Protein AF-A0A8D2P1D8-F1 (afdb_monomer_lite)

Organism: NCBI:txid1220523

Secondary structure (DSSP, 8-state):
------PPPP---------HHHHHHHHHHHHHTTT-TTTTHHHHHHHHHHHHHHHHHHHHHHHGGGS-SS---HHHHHHHHHHS-------

pLDDT: mean 79.44, std 17.49, range [35.16, 97.38]

Structure (mmCIF, N/CA/C/O backbone):
data_AF-A0A8D2P1D8-F1
#
_entry.id   AF-A0A8D2P1D8-F1
#
loop_
_atom_site.group_PDB
_atom_site.id
_atom_site.type_symbol
_atom_site.label_atom_id
_atom_site.label_alt_id
_atom_site.label_comp_id
_atom_site.label_asym_id
_atom_site.label_entity_id
_atom_site.label_seq_id
_atom_site.pdbx_PDB_ins_code
_atom_site.Cartn_x
_atom_site.Cartn_y
_atom_site.Cartn_z
_atom_site.occupancy
_atom_site.B_iso_or_equiv
_atom_site.auth_seq_id
_atom_site.auth_comp_id
_atom_site.auth_asym_id
_atom_site.auth_atom_id
_atom_site.pdbx_PDB_model_num
ATOM 1 N N . MET A 1 1 ? -16.267 24.765 47.613 1.00 41.16 1 MET A N 1
ATOM 2 C CA . MET A 1 1 ? -15.472 23.556 47.303 1.00 41.16 1 MET A CA 1
ATOM 3 C C . MET A 1 1 ? -15.970 22.978 45.982 1.00 41.16 1 MET A C 1
ATOM 5 O O . MET A 1 1 ? -16.978 22.289 45.985 1.00 41.16 1 MET A O 1
ATOM 9 N N . LYS A 1 2 ? -15.351 23.319 44.844 1.00 35.16 2 LYS A N 1
ATOM 10 C CA . LYS A 1 2 ? -15.634 22.642 43.569 1.00 35.16 2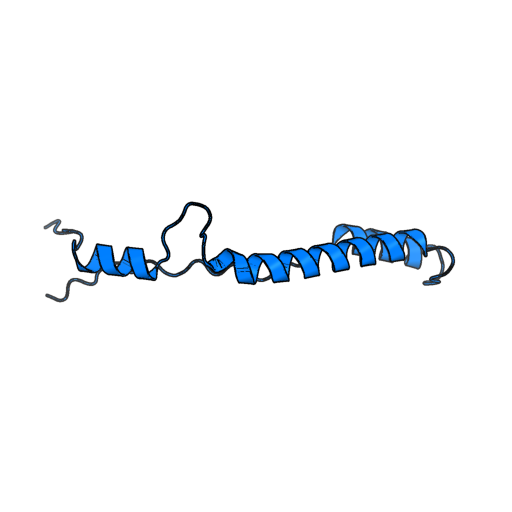 LYS A CA 1
ATOM 11 C C . LYS A 1 2 ? -14.620 21.512 43.426 1.00 35.16 2 LYS A C 1
ATOM 13 O O . LYS A 1 2 ? -13.443 21.772 43.214 1.00 35.16 2 LYS A O 1
ATOM 18 N N . SER A 1 3 ? -15.064 20.279 43.628 1.00 40.53 3 SER A N 1
ATOM 19 C CA . SER A 1 3 ? -14.301 19.080 43.296 1.00 40.53 3 SER A CA 1
ATOM 20 C C . SER A 1 3 ? -14.237 18.974 41.775 1.00 40.53 3 SER A C 1
ATOM 22 O O . SER A 1 3 ? -15.205 18.581 41.128 1.00 40.53 3 SER A O 1
ATOM 24 N N . GLN A 1 4 ? -13.113 19.386 41.195 1.00 44.78 4 GLN A N 1
ATOM 25 C CA . GLN A 1 4 ? -12.844 19.163 39.783 1.00 44.78 4 GLN A CA 1
ATOM 26 C C . GLN A 1 4 ? -12.550 17.669 39.604 1.00 44.78 4 GLN A C 1
ATOM 28 O O . GLN A 1 4 ? -11.507 17.180 40.030 1.00 44.78 4 GLN A O 1
ATOM 33 N N . THR A 1 5 ? -13.491 16.917 39.037 1.00 54.25 5 THR A N 1
ATOM 34 C CA . THR A 1 5 ? -13.249 15.523 38.647 1.00 54.25 5 THR A CA 1
ATOM 35 C C . THR A 1 5 ? -12.228 15.487 37.507 1.00 54.25 5 THR A C 1
ATOM 37 O O . THR A 1 5 ? -12.390 16.265 36.563 1.00 54.25 5 THR A O 1
ATOM 40 N N . PRO A 1 6 ? -11.222 14.595 37.531 1.00 56.94 6 PRO A N 1
ATOM 41 C CA . PRO A 1 6 ? -10.384 14.367 36.360 1.00 56.94 6 PRO A CA 1
ATOM 42 C C . PRO A 1 6 ? -11.249 13.750 35.249 1.00 56.94 6 PRO A C 1
ATOM 44 O O . PRO A 1 6 ? -11.801 12.664 35.422 1.00 56.94 6 PRO A O 1
ATOM 47 N N . GLU A 1 7 ? -11.424 14.459 34.132 1.00 65.06 7 GLU A N 1
ATOM 48 C CA . GLU A 1 7 ? -12.102 13.923 32.947 1.00 65.06 7 GLU A CA 1
ATOM 49 C C . GLU A 1 7 ? -11.078 13.224 32.046 1.00 65.06 7 GLU A C 1
ATOM 51 O O . GLU A 1 7 ? -10.019 13.774 31.743 1.00 65.06 7 GLU A O 1
ATOM 56 N N . ILE A 1 8 ? -11.390 12.001 31.611 1.00 70.38 8 ILE A N 1
ATOM 57 C CA . ILE A 1 8 ? -10.564 11.280 30.642 1.00 70.38 8 ILE A CA 1
ATOM 58 C C . ILE A 1 8 ? -10.850 11.855 29.252 1.00 70.38 8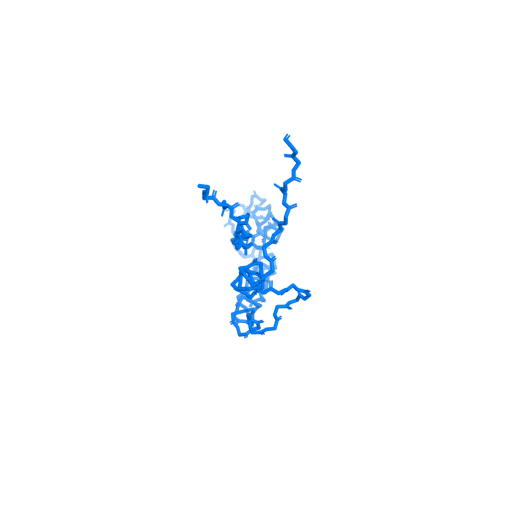 ILE A C 1
ATOM 60 O O . ILE A 1 8 ? -11.990 11.799 28.775 1.00 70.38 8 ILE A O 1
ATOM 64 N N . SER A 1 9 ? -9.815 12.411 28.615 1.00 73.94 9 SER A N 1
ATOM 65 C CA . SER A 1 9 ? -9.868 12.862 27.220 1.00 73.94 9 SER A CA 1
ATOM 66 C C . SER A 1 9 ? -9.994 11.664 26.275 1.00 73.94 9 SER A C 1
ATOM 68 O O . SER A 1 9 ? -9.446 10.592 26.536 1.00 73.94 9 SER A O 1
ATOM 70 N N . GLY A 1 10 ? -10.738 11.828 25.181 1.00 65.69 10 GLY A N 1
ATOM 71 C CA . GLY A 1 10 ? -10.843 10.794 24.152 1.00 65.69 10 GLY A CA 1
ATOM 72 C C . GLY A 1 10 ? -9.491 10.543 23.482 1.00 65.69 10 GLY A C 1
ATOM 73 O O . GLY A 1 10 ? -8.768 11.487 23.174 1.00 65.69 10 GLY A O 1
ATOM 74 N N . CYS A 1 11 ? -9.160 9.274 23.235 1.00 66.38 11 CYS A N 1
ATOM 75 C CA . CYS A 1 11 ? -8.027 8.936 22.381 1.00 66.38 11 CYS A CA 1
ATOM 76 C C . CYS A 1 11 ? -8.451 9.147 20.923 1.00 66.38 11 CYS A C 1
ATOM 78 O O . CYS A 1 11 ? -9.306 8.420 20.418 1.00 66.38 11 CYS A O 1
ATOM 80 N N . VAL A 1 12 ? -7.892 10.167 20.273 1.00 74.25 12 VAL A N 1
ATOM 81 C CA . VAL A 1 12 ? -8.062 10.394 18.836 1.00 74.25 12 VAL A CA 1
ATOM 82 C C . VAL A 1 12 ? -6.864 9.766 18.135 1.00 74.25 12 VAL A C 1
ATOM 84 O O . VAL A 1 12 ? -5.741 10.244 18.283 1.00 74.25 12 VAL A O 1
ATOM 87 N N . SER A 1 13 ? -7.090 8.694 17.377 1.00 69.31 13 SER A N 1
ATOM 88 C CA . SER A 1 13 ? -6.089 8.185 16.441 1.00 69.31 13 SER A CA 1
ATOM 89 C C . SER A 1 13 ? -5.989 9.155 15.268 1.00 69.31 13 SER A C 1
ATOM 91 O O . SER A 1 13 ? -6.935 9.294 14.490 1.00 69.31 13 SER A O 1
ATOM 93 N N . LEU A 1 14 ? -4.859 9.850 15.164 1.00 74.06 14 LEU A N 1
ATOM 94 C CA . LEU A 1 14 ? -4.551 10.661 13.991 1.00 74.06 14 LEU A CA 1
ATOM 95 C C . LEU A 1 14 ? -4.357 9.746 12.772 1.00 74.06 14 LEU A C 1
ATOM 97 O O . LEU A 1 14 ? -3.902 8.612 12.936 1.00 74.06 14 LEU A O 1
ATOM 101 N N . PRO A 1 15 ? -4.703 10.212 11.561 1.00 72.19 15 PRO A N 1
ATOM 102 C CA . PRO A 1 15 ? -4.476 9.433 10.356 1.00 72.19 15 PRO A CA 1
ATOM 103 C C . PRO A 1 15 ? -2.971 9.215 10.170 1.00 72.19 15 PRO A C 1
ATOM 105 O O . PRO A 1 15 ? -2.216 10.165 9.968 1.00 72.19 15 PRO A O 1
ATOM 108 N N . GLU A 1 16 ? -2.539 7.961 10.253 1.00 79.00 16 GLU A N 1
ATOM 109 C CA . GLU A 1 16 ? -1.182 7.564 9.894 1.00 79.00 16 GLU A CA 1
ATOM 110 C C . GLU A 1 16 ? -1.084 7.428 8.370 1.00 79.00 16 GLU A C 1
ATOM 112 O O . GLU A 1 16 ? -2.002 6.925 7.711 1.00 79.00 16 GLU A O 1
ATOM 117 N N . ALA A 1 17 ? 0.023 7.893 7.794 1.00 85.44 17 ALA A N 1
ATOM 118 C CA . ALA A 1 17 ? 0.291 7.696 6.379 1.00 85.44 17 ALA A CA 1
ATOM 119 C C . ALA A 1 17 ? 0.578 6.207 6.119 1.00 85.44 17 ALA A C 1
ATOM 121 O O . ALA A 1 17 ? 1.576 5.657 6.576 1.00 85.44 17 ALA A O 1
ATOM 122 N N . THR A 1 18 ? -0.321 5.552 5.387 1.00 89.38 18 THR A N 1
ATOM 123 C CA . THR A 1 18 ? -0.202 4.142 4.995 1.00 89.38 18 THR A CA 1
ATOM 124 C C . THR A 1 18 ? 0.533 4.010 3.655 1.00 89.38 18 THR A 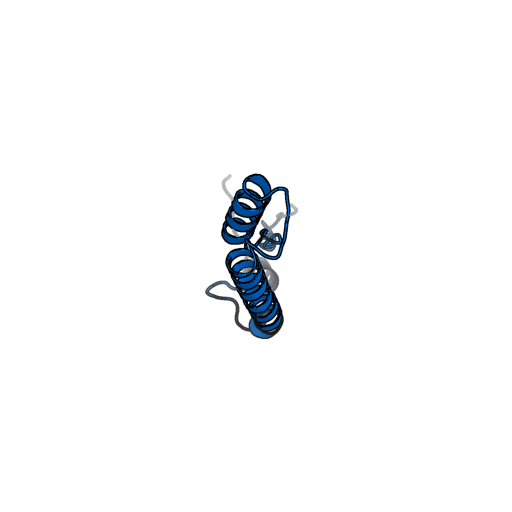C 1
ATOM 126 O O . THR A 1 18 ? 0.627 4.973 2.894 1.00 89.38 18 THR A O 1
ATOM 129 N N . CYS A 1 19 ? 1.086 2.825 3.367 1.00 95.12 19 CYS A N 1
ATOM 130 C CA . CYS A 1 19 ? 1.771 2.505 2.100 1.00 95.12 19 CYS A CA 1
ATOM 131 C C . CYS A 1 19 ? 3.064 3.298 1.807 1.00 95.12 19 CYS A C 1
ATOM 133 O O . CYS A 1 19 ? 3.475 3.439 0.652 1.00 95.12 19 CYS A O 1
ATOM 135 N N . ILE A 1 20 ? 3.734 3.819 2.845 1.00 95.75 20 ILE A N 1
ATOM 136 C CA . ILE A 1 20 ? 4.995 4.575 2.698 1.00 95.75 20 ILE A CA 1
ATOM 137 C C . ILE A 1 20 ? 6.119 3.690 2.136 1.00 95.75 20 ILE A C 1
ATOM 139 O O . ILE A 1 20 ? 6.961 4.159 1.365 1.00 95.75 20 ILE A O 1
ATOM 143 N N . THR A 1 21 ? 6.144 2.410 2.503 1.00 95.94 21 THR A N 1
ATOM 144 C CA . THR A 1 21 ? 7.157 1.448 2.056 1.00 95.94 21 THR A CA 1
ATOM 145 C C . THR A 1 21 ? 7.099 1.221 0.550 1.00 95.94 21 THR A C 1
ATOM 147 O O . THR A 1 21 ? 8.105 1.353 -0.143 1.00 95.94 21 THR A O 1
ATOM 150 N N . GLU A 1 22 ? 5.908 0.964 0.024 1.00 96.12 22 GLU A N 1
ATOM 151 C CA . GLU A 1 22 ? 5.633 0.729 -1.389 1.00 96.12 22 GLU A CA 1
ATOM 152 C C . GLU A 1 22 ? 5.863 2.006 -2.197 1.00 96.12 22 GLU A C 1
ATOM 154 O O . GLU A 1 22 ? 6.463 1.960 -3.271 1.00 96.12 22 GLU A O 1
ATOM 159 N N . MET A 1 23 ? 5.484 3.160 -1.637 1.00 95.38 23 MET A N 1
ATOM 160 C CA . MET A 1 23 ? 5.766 4.460 -2.241 1.00 95.38 23 MET A CA 1
ATOM 161 C C . MET A 1 23 ? 7.274 4.694 -2.377 1.00 95.38 23 MET A C 1
ATOM 163 O O . MET A 1 23 ? 7.740 5.108 -3.434 1.00 95.38 23 MET A O 1
ATOM 167 N N . SER A 1 24 ? 8.055 4.361 -1.347 1.00 96.44 24 SER A N 1
ATOM 168 C CA . SER A 1 24 ? 9.515 4.506 -1.374 1.00 96.44 24 SER A CA 1
ATOM 169 C C . SER A 1 24 ? 10.167 3.629 -2.451 1.00 96.44 24 SER A C 1
ATOM 171 O O . SER A 1 24 ? 11.077 4.082 -3.145 1.00 96.44 24 SER A O 1
ATOM 173 N N . VAL A 1 25 ? 9.680 2.398 -2.639 1.00 96.38 25 VAL A N 1
ATOM 174 C CA . VAL A 1 25 ? 10.174 1.479 -3.679 1.00 96.38 25 VAL A CA 1
ATOM 175 C C . VAL A 1 25 ? 9.814 1.977 -5.084 1.00 96.38 25 VAL A C 1
ATOM 177 O O . VAL A 1 25 ? 10.671 1.976 -5.968 1.00 96.38 25 VAL A O 1
ATOM 180 N N . MET A 1 26 ? 8.590 2.470 -5.288 1.00 95.88 26 MET A N 1
ATOM 181 C CA . MET A 1 26 ? 8.161 3.068 -6.558 1.00 95.88 26 MET A CA 1
ATOM 182 C C . MET A 1 26 ? 9.027 4.276 -6.935 1.00 95.88 26 MET A C 1
ATOM 184 O O . MET A 1 26 ? 9.533 4.343 -8.055 1.00 95.88 26 MET A O 1
ATOM 188 N N . MET A 1 27 ? 9.292 5.180 -5.982 1.00 95.75 27 MET A N 1
ATOM 189 C CA . MET A 1 27 ? 10.174 6.334 -6.207 1.00 95.75 27 MET A CA 1
ATOM 190 C C . MET A 1 27 ? 11.613 5.915 -6.528 1.00 95.75 27 MET A C 1
ATOM 192 O O . MET A 1 27 ? 12.277 6.550 -7.348 1.00 95.75 27 MET A O 1
ATOM 196 N N . ALA A 1 28 ? 12.108 4.845 -5.899 1.00 97.19 28 ALA A N 1
ATOM 197 C CA . ALA A 1 28 ? 13.436 4.315 -6.186 1.00 97.19 28 ALA A CA 1
ATOM 198 C C . ALA A 1 28 ? 13.530 3.751 -7.612 1.00 97.19 28 ALA A C 1
ATOM 200 O O . ALA A 1 28 ? 14.530 3.998 -8.288 1.00 97.19 28 ALA A O 1
ATOM 201 N N . CYS A 1 29 ? 12.493 3.051 -8.084 1.00 97.31 29 CYS A N 1
ATOM 202 C CA . CYS A 1 29 ? 12.434 2.563 -9.459 1.00 97.31 29 CYS A CA 1
ATOM 203 C C . CYS A 1 29 ? 12.375 3.716 -10.463 1.00 97.31 29 CYS A C 1
ATOM 205 O O . CYS A 1 29 ? 13.160 3.744 -11.412 1.00 97.31 29 CYS A O 1
ATOM 207 N N . TRP A 1 30 ? 11.506 4.702 -10.226 1.00 97.12 30 TRP A N 1
ATOM 208 C CA . TRP A 1 30 ? 11.405 5.882 -11.080 1.00 97.12 30 TRP A CA 1
ATOM 209 C C . TRP A 1 30 ? 12.736 6.614 -11.199 1.00 97.12 30 TRP A C 1
ATOM 211 O O . TRP A 1 30 ? 13.168 6.910 -12.307 1.00 97.12 30 TRP A O 1
ATOM 221 N N . LYS A 1 31 ? 13.448 6.823 -10.089 1.00 97.00 31 LYS A N 1
ATOM 222 C CA . LYS A 1 31 ? 14.762 7.476 -10.110 1.00 97.00 31 LYS A CA 1
ATOM 223 C C . LYS A 1 31 ? 15.784 6.750 -10.998 1.00 97.00 31 LYS A C 1
ATOM 225 O O . LYS A 1 31 ? 16.653 7.404 -11.561 1.00 97.00 31 LYS A O 1
ATOM 230 N N . GLN A 1 32 ? 15.712 5.423 -11.101 1.00 96.25 32 GLN A N 1
ATOM 231 C CA . GLN A 1 32 ? 16.635 4.626 -11.922 1.00 96.25 32 GLN A CA 1
ATOM 232 C C . GLN A 1 32 ? 16.246 4.581 -13.404 1.00 96.25 32 GLN A C 1
ATOM 234 O O . GLN A 1 32 ? 17.088 4.256 -14.233 1.00 96.25 32 GLN A O 1
ATOM 239 N N . ASN A 1 33 ? 14.989 4.887 -13.727 1.00 95.19 33 ASN A N 1
ATOM 240 C CA . ASN A 1 33 ? 14.411 4.718 -15.058 1.00 95.19 33 ASN A CA 1
ATOM 241 C C . ASN A 1 33 ? 13.842 6.031 -15.620 1.00 95.19 33 ASN A C 1
ATOM 243 O O . ASN A 1 33 ? 12.833 6.012 -16.324 1.00 95.19 33 ASN A O 1
ATOM 247 N N . ASP A 1 34 ? 14.438 7.169 -15.252 1.00 94.88 34 ASP A N 1
ATOM 248 C CA . ASP A 1 34 ? 14.033 8.504 -15.716 1.00 94.88 34 ASP A CA 1
ATOM 249 C C . ASP A 1 34 ? 12.537 8.805 -15.513 1.00 94.88 34 ASP A C 1
ATOM 251 O O . ASP A 1 34 ? 11.890 9.451 -16.333 1.00 94.88 34 ASP A O 1
ATOM 255 N N . PHE A 1 35 ? 11.983 8.326 -14.397 1.00 92.94 35 PHE A N 1
ATOM 256 C CA . PHE A 1 35 ? 10.575 8.472 -14.020 1.00 92.94 35 PHE A CA 1
ATOM 257 C C . PHE A 1 35 ? 9.595 7.875 -15.044 1.00 92.94 35 PHE A C 1
ATOM 259 O O . PHE A 1 35 ? 8.459 8.324 -15.162 1.00 92.94 35 PHE A O 1
ATOM 266 N N . ASN A 1 36 ? 10.022 6.847 -15.782 1.00 93.81 36 ASN A N 1
ATOM 267 C CA . ASN A 1 36 ? 9.162 6.108 -16.698 1.00 93.81 36 ASN A CA 1
ATOM 268 C C . ASN A 1 36 ? 8.359 5.021 -15.962 1.00 93.81 36 ASN A C 1
ATOM 270 O O . ASN A 1 36 ? 8.911 4.214 -15.210 1.00 93.81 36 ASN A O 1
ATOM 274 N N . ASP A 1 37 ? 7.060 4.952 -16.243 1.00 92.50 37 ASP A N 1
ATOM 275 C CA . ASP A 1 37 ? 6.142 3.982 -15.644 1.00 92.50 37 ASP A CA 1
ATOM 276 C C . ASP A 1 37 ? 6.264 2.576 -16.234 1.00 92.50 37 ASP A C 1
ATOM 278 O O . ASP A 1 37 ? 6.041 1.589 -15.532 1.00 92.50 37 ASP A O 1
ATOM 282 N N . ALA A 1 38 ? 6.633 2.453 -17.512 1.00 95.44 38 ALA A N 1
ATOM 283 C CA . ALA A 1 38 ? 6.740 1.159 -18.185 1.00 95.44 38 ALA A CA 1
ATOM 284 C C . ALA A 1 38 ? 7.706 0.174 -17.483 1.00 95.44 38 ALA A C 1
ATOM 286 O O . ALA A 1 38 ? 7.296 -0.963 -17.231 1.00 95.44 38 ALA A O 1
ATOM 287 N N . PRO A 1 39 ? 8.945 0.566 -17.114 1.00 95.31 39 PRO A N 1
ATOM 288 C CA . PRO A 1 39 ? 9.854 -0.312 -16.374 1.00 95.31 39 PRO A CA 1
ATOM 289 C C . PRO A 1 39 ? 9.450 -0.513 -14.906 1.00 95.31 39 PRO A C 1
ATOM 291 O O . PRO A 1 39 ? 9.786 -1.543 -14.332 1.00 95.31 39 PRO A O 1
ATOM 294 N N . CYS A 1 40 ? 8.694 0.422 -14.321 1.00 96.94 40 CYS A N 1
ATOM 295 C CA . CYS A 1 40 ? 8.280 0.403 -12.912 1.00 96.94 40 CYS A CA 1
ATOM 296 C C . CYS A 1 40 ? 6.857 -0.127 -12.687 1.00 96.94 40 CYS A C 1
ATOM 298 O O . CYS A 1 40 ? 6.280 0.026 -11.608 1.00 96.94 40 CYS A O 1
ATOM 300 N N . ALA A 1 41 ? 6.259 -0.765 -13.699 1.00 96.81 41 ALA A N 1
ATOM 301 C CA . ALA A 1 41 ? 4.867 -1.206 -13.661 1.00 96.81 41 ALA A CA 1
ATOM 302 C C . ALA A 1 41 ? 4.570 -2.169 -12.499 1.00 96.81 41 ALA A C 1
ATOM 304 O O . ALA A 1 41 ? 3.440 -2.233 -12.013 1.00 96.81 41 ALA A O 1
ATOM 305 N N . LYS A 1 42 ? 5.570 -2.929 -12.042 1.00 96.69 42 LYS A N 1
ATOM 306 C CA . LYS A 1 42 ? 5.430 -3.846 -10.908 1.00 96.69 42 LYS A CA 1
ATOM 307 C C . LYS A 1 42 ? 5.343 -3.084 -9.585 1.00 96.69 42 LYS A C 1
ATOM 309 O O . LYS A 1 42 ? 4.464 -3.366 -8.771 1.00 96.69 42 LYS A O 1
ATOM 314 N N . GLU A 1 43 ? 6.227 -2.119 -9.382 1.00 96.12 43 GLU A N 1
ATOM 315 C CA . GLU A 1 43 ? 6.306 -1.288 -8.183 1.00 96.12 43 GLU A CA 1
ATOM 316 C C . GLU A 1 43 ? 5.054 -0.413 -8.063 1.00 96.12 43 GLU A C 1
ATOM 318 O O . GLU A 1 43 ? 4.453 -0.339 -6.993 1.00 96.12 43 GLU A O 1
ATOM 323 N N . ILE A 1 44 ? 4.588 0.137 -9.189 1.00 96.50 44 ILE A N 1
ATOM 324 C CA . ILE A 1 44 ? 3.345 0.911 -9.283 1.00 96.50 44 ILE A CA 1
ATOM 325 C C . ILE A 1 44 ? 2.126 0.056 -8.906 1.00 96.50 44 ILE A C 1
ATOM 327 O O . ILE A 1 44 ? 1.308 0.476 -8.088 1.00 96.50 44 ILE A O 1
ATOM 331 N N . ARG A 1 45 ? 1.999 -1.165 -9.450 1.00 97.19 45 ARG A N 1
ATOM 332 C CA . ARG A 1 45 ? 0.903 -2.085 -9.079 1.00 97.19 45 ARG A CA 1
ATOM 333 C C . ARG A 1 45 ? 0.922 -2.414 -7.591 1.00 97.19 45 ARG A C 1
ATOM 335 O O . ARG A 1 45 ? -0.109 -2.323 -6.940 1.00 97.19 45 ARG A O 1
ATOM 342 N N . THR A 1 46 ? 2.102 -2.709 -7.051 1.00 96.44 46 THR A N 1
ATOM 343 C CA . THR A 1 46 ? 2.270 -3.042 -5.629 1.00 96.44 46 THR A CA 1
ATOM 344 C C . THR A 1 46 ? 1.835 -1.881 -4.727 1.00 96.44 46 THR A C 1
ATOM 346 O O . THR A 1 46 ? 1.152 -2.092 -3.725 1.00 96.44 46 THR A O 1
ATOM 349 N N . PHE A 1 47 ? 2.171 -0.643 -5.103 1.00 97.38 47 PHE A N 1
ATOM 350 C CA . PHE A 1 47 ? 1.705 0.554 -4.406 1.00 97.38 47 PHE A CA 1
ATOM 351 C C . PHE A 1 47 ? 0.177 0.684 -4.439 1.00 97.38 47 PHE A C 1
ATOM 353 O O . PHE A 1 47 ? -0.445 0.851 -3.388 1.00 97.38 47 PHE A O 1
ATOM 360 N N . TYR A 1 48 ? -0.448 0.548 -5.611 1.00 96.44 48 TYR A N 1
ATOM 361 C CA . TYR A 1 48 ? -1.906 0.640 -5.725 1.00 96.44 48 TYR A CA 1
ATOM 362 C C . TYR A 1 48 ? -2.645 -0.492 -5.006 1.00 96.44 48 TYR A C 1
ATOM 364 O O . TYR A 1 48 ? -3.701 -0.240 -4.424 1.00 96.44 48 TYR A O 1
ATOM 372 N N . ASP A 1 49 ? -2.087 -1.701 -4.973 1.00 96.94 49 ASP A N 1
ATOM 373 C CA . ASP A 1 49 ? -2.640 -2.819 -4.206 1.00 96.94 49 ASP A CA 1
ATOM 374 C C . ASP A 1 49 ? -2.654 -2.505 -2.702 1.00 96.94 49 ASP A C 1
ATOM 376 O O . ASP A 1 49 ? -3.654 -2.753 -2.018 1.00 96.94 49 ASP A O 1
ATOM 380 N N . CYS A 1 50 ? -1.582 -1.889 -2.186 1.00 96.69 50 CYS A N 1
ATOM 381 C CA . CYS A 1 50 ? -1.547 -1.407 -0.806 1.00 96.69 50 CYS A CA 1
ATOM 382 C C . CYS A 1 50 ? -2.619 -0.337 -0.556 1.00 96.69 50 CYS A C 1
ATOM 384 O O . CYS A 1 50 ? -3.379 -0.447 0.408 1.00 96.69 50 CYS A O 1
ATOM 386 N N . VAL A 1 51 ? -2.740 0.659 -1.441 1.00 95.38 51 VAL A N 1
ATOM 387 C CA . VAL A 1 51 ? -3.741 1.733 -1.309 1.00 95.38 51 VAL A CA 1
ATOM 388 C C . VAL A 1 51 ? -5.161 1.164 -1.317 1.00 95.38 51 VAL A C 1
ATOM 390 O O . VAL A 1 51 ? -5.976 1.526 -0.469 1.00 95.38 51 VAL A O 1
ATOM 393 N N . ALA A 1 52 ? -5.462 0.229 -2.221 1.00 95.19 52 ALA A N 1
ATOM 394 C CA . ALA A 1 52 ? -6.771 -0.413 -2.302 1.00 95.19 52 ALA A CA 1
ATOM 395 C C . ALA A 1 52 ? -7.118 -1.177 -1.014 1.00 95.19 52 ALA A C 1
ATOM 397 O O . ALA A 1 52 ? -8.257 -1.122 -0.537 1.00 95.19 52 ALA A O 1
ATOM 398 N N . LYS A 1 53 ? -6.132 -1.857 -0.419 1.00 92.69 53 LYS A N 1
ATOM 399 C CA . LYS A 1 53 ? -6.287 -2.540 0.868 1.00 92.69 53 LYS A CA 1
ATOM 400 C C . LYS A 1 53 ? -6.497 -1.547 2.016 1.00 92.69 53 LYS A C 1
ATOM 402 O O . LYS A 1 53 ? -7.440 -1.724 2.784 1.00 92.69 53 LYS A O 1
ATOM 407 N N . ALA A 1 54 ? -5.688 -0.492 2.098 1.00 91.06 54 ALA A N 1
ATOM 408 C CA . ALA A 1 54 ? -5.790 0.533 3.137 1.00 91.06 54 ALA A CA 1
ATOM 409 C C . ALA A 1 54 ? -7.140 1.273 3.091 1.00 91.06 54 ALA A C 1
ATOM 411 O O . ALA A 1 54 ? -7.781 1.482 4.120 1.00 91.06 54 ALA A O 1
ATOM 412 N N . GLU A 1 55 ? -7.633 1.603 1.895 1.00 89.56 55 GLU A N 1
ATOM 413 C CA . GLU A 1 55 ? -8.957 2.204 1.700 1.00 89.56 55 GLU A CA 1
ATOM 414 C C . GLU A 1 55 ? -10.090 1.271 2.150 1.00 89.56 55 GLU A C 1
ATOM 416 O O . GLU A 1 55 ? -11.068 1.721 2.753 1.00 89.56 55 GLU A O 1
ATOM 421 N N . LYS A 1 56 ? -9.962 -0.038 1.900 1.00 89.06 56 LYS A N 1
ATOM 422 C CA . LYS A 1 56 ? -10.924 -1.042 2.373 1.00 89.06 56 LYS A CA 1
ATOM 423 C C . LYS A 1 56 ? -10.908 -1.164 3.898 1.00 89.06 56 LYS A C 1
ATOM 425 O O . LYS A 1 56 ? -11.968 -1.179 4.516 1.00 89.06 56 LYS A O 1
ATOM 430 N N . GLU A 1 57 ? -9.730 -1.201 4.513 1.00 85.00 57 GLU A N 1
ATOM 431 C CA . GLU A 1 57 ? -9.585 -1.269 5.972 1.00 85.00 57 GLU A CA 1
ATOM 432 C C . GLU A 1 57 ? -10.135 -0.017 6.663 1.00 85.00 57 GLU A C 1
ATOM 434 O O . GLU A 1 57 ? -10.845 -0.135 7.660 1.00 85.00 57 GLU A O 1
ATOM 439 N N . ARG A 1 58 ? -9.899 1.177 6.105 1.00 80.88 58 ARG A N 1
ATOM 440 C CA . ARG A 1 58 ? -10.435 2.435 6.648 1.00 80.88 58 ARG A CA 1
ATOM 441 C C . ARG A 1 58 ? -11.964 2.483 6.604 1.00 80.88 58 ARG A C 1
ATOM 443 O O . ARG A 1 58 ? -12.586 2.992 7.534 1.00 80.88 58 ARG A O 1
ATOM 450 N N . LYS A 1 59 ? -12.581 1.939 5.548 1.00 78.25 59 LYS A N 1
ATOM 451 C CA . LYS A 1 59 ? -14.046 1.806 5.456 1.00 78.25 59 LYS A CA 1
ATOM 452 C C . LYS A 1 59 ? -14.589 0.851 6.521 1.00 78.25 59 LYS A C 1
ATOM 454 O O . LYS A 1 59 ? -15.540 1.207 7.207 1.00 78.25 59 LYS A O 1
ATOM 459 N N . ASN A 1 60 ? -13.934 -0.292 6.717 1.00 71.88 60 ASN A N 1
ATOM 460 C CA . ASN A 1 60 ? -14.341 -1.282 7.716 1.00 71.88 60 ASN A CA 1
ATOM 461 C C . ASN A 1 60 ? -14.164 -0.774 9.162 1.00 71.88 60 ASN A C 1
ATOM 463 O O . ASN A 1 60 ? -15.017 -1.019 10.007 1.00 71.88 60 ASN A O 1
ATOM 467 N N . GLN A 1 61 ? -13.105 -0.009 9.459 1.00 63.84 61 GLN A N 1
ATOM 468 C CA . GLN A 1 61 ? -12.900 0.589 10.790 1.00 63.84 61 GLN A CA 1
ATOM 469 C C . GLN A 1 61 ? -13.988 1.603 11.171 1.00 63.84 61 GLN A C 1
ATOM 471 O O . GLN A 1 61 ? -14.318 1.746 12.350 1.00 63.84 61 GLN A O 1
ATOM 476 N N . ASN A 1 62 ? -14.563 2.299 10.188 1.00 58.59 62 ASN A N 1
ATOM 477 C CA . ASN A 1 62 ? -15.667 3.224 10.435 1.00 58.59 62 ASN A CA 1
ATOM 478 C C . ASN A 1 62 ? -16.952 2.475 10.848 1.00 58.59 62 ASN A C 1
ATOM 480 O O . ASN A 1 62 ? -17.713 2.973 11.672 1.00 58.59 62 ASN A O 1
ATOM 484 N N . GLU A 1 63 ? -17.161 1.250 10.351 1.00 55.34 63 GLU A N 1
ATOM 485 C CA . GLU A 1 63 ? -18.258 0.373 10.796 1.00 55.34 63 GLU A CA 1
ATOM 486 C C . GLU A 1 63 ? -17.967 -0.281 12.162 1.00 55.34 63 GLU A C 1
ATOM 488 O O . GLU A 1 63 ? -18.839 -0.315 13.033 1.00 55.34 63 GLU A O 1
ATOM 493 N N . ASP A 1 64 ? -16.723 -0.703 12.413 1.00 48.06 64 ASP A N 1
ATOM 494 C CA . ASP A 1 64 ? -16.286 -1.346 13.667 1.00 48.06 64 ASP A CA 1
ATOM 495 C C . ASP A 1 64 ? -16.085 -0.379 14.852 1.00 48.06 64 ASP A C 1
ATOM 497 O O . ASP A 1 64 ? -15.759 -0.804 15.967 1.00 48.06 64 ASP A O 1
ATOM 501 N N . THR A 1 65 ? -16.341 0.923 14.678 1.00 52.25 65 THR A N 1
ATOM 502 C CA . THR A 1 65 ? -16.309 1.914 15.777 1.00 52.25 65 THR A CA 1
ATOM 503 C C . THR A 1 65 ? -17.325 1.580 16.893 1.00 52.25 65 THR A C 1
ATOM 505 O O . THR A 1 65 ? -17.227 2.086 18.014 1.00 52.25 65 THR A O 1
ATOM 508 N N . LEU A 1 66 ? -18.267 0.663 16.639 1.00 50.25 66 LEU A N 1
ATOM 509 C CA . LEU A 1 66 ? -19.211 0.132 17.629 1.00 50.25 66 LEU A CA 1
ATOM 510 C C . LEU A 1 66 ? -18.618 -0.933 18.566 1.00 50.25 66 LEU A C 1
ATOM 512 O O . LEU A 1 66 ? -19.141 -1.139 19.663 1.00 50.25 66 LEU A O 1
ATOM 516 N N . THR A 1 67 ? -17.506 -1.566 18.202 1.00 47.41 67 THR A N 1
ATOM 517 C CA . THR A 1 67 ? -16.825 -2.578 19.018 1.00 47.41 67 THR A CA 1
ATOM 518 C C . THR A 1 67 ? -15.414 -2.111 19.321 1.00 47.41 67 THR A C 1
ATOM 520 O O . THR A 1 67 ? -14.433 -2.615 18.782 1.00 47.41 67 THR A O 1
ATOM 523 N N . SER A 1 68 ? -15.306 -1.112 20.204 1.00 54.03 68 SER A N 1
ATOM 524 C CA . SER A 1 68 ? -14.020 -0.677 20.750 1.00 54.03 68 SER A CA 1
ATOM 525 C C . SER A 1 68 ? -13.217 -1.889 21.227 1.00 54.03 68 SER A C 1
ATOM 527 O O . SER A 1 68 ? -13.566 -2.539 22.213 1.00 54.03 68 SER A O 1
ATOM 529 N N . ARG A 1 69 ? -12.127 -2.177 20.510 1.00 58.62 69 ARG A N 1
ATOM 530 C CA . ARG A 1 69 ? -11.030 -3.056 20.925 1.00 58.62 69 ARG A CA 1
ATOM 531 C C . ARG A 1 69 ? -10.638 -2.709 22.370 1.00 58.62 69 ARG A C 1
ATOM 533 O O . ARG A 1 69 ? -9.968 -1.711 22.618 1.00 58.62 69 ARG A O 1
ATOM 540 N N . GLY A 1 70 ? -11.097 -3.516 23.324 1.00 63.00 70 GLY A N 1
ATOM 541 C CA . GLY A 1 70 ? -10.639 -3.570 24.719 1.00 63.00 70 GLY A CA 1
ATOM 542 C C . GLY A 1 70 ? -10.970 -2.395 25.654 1.00 63.00 70 GLY A C 1
ATOM 543 O O . GLY A 1 70 ? -10.992 -2.611 26.862 1.00 63.00 70 GLY A O 1
ATOM 544 N N . ASN A 1 71 ? -11.249 -1.184 25.160 1.00 69.00 71 ASN A N 1
ATOM 545 C CA . ASN A 1 71 ? -11.420 0.008 26.005 1.00 69.00 71 ASN A CA 1
ATOM 546 C C . ASN A 1 71 ? -12.854 0.555 25.997 1.00 69.00 71 ASN A C 1
ATOM 548 O O . ASN A 1 71 ? -13.503 0.631 24.957 1.00 69.00 71 ASN A O 1
ATOM 552 N N . LEU A 1 72 ? -13.348 0.988 27.165 1.00 75.06 72 LEU A N 1
ATOM 553 C CA . LEU A 1 72 ? -14.615 1.719 27.253 1.00 75.06 72 LEU A CA 1
ATOM 554 C C . LEU A 1 72 ? -14.455 3.116 26.626 1.00 75.06 72 LEU A C 1
ATOM 556 O O . LEU A 1 72 ? -13.443 3.774 26.872 1.00 75.06 72 LEU A O 1
ATOM 560 N N . PRO A 1 73 ? -15.467 3.627 25.900 1.00 79.25 73 PRO A N 1
ATOM 561 C CA . PRO A 1 73 ? -15.417 4.986 25.379 1.00 79.25 73 PRO A CA 1
ATOM 562 C C . PRO A 1 73 ? -15.340 5.997 26.530 1.00 79.25 73 PRO A C 1
ATOM 564 O O . PRO A 1 73 ? -15.990 5.820 27.568 1.00 79.25 73 PRO A O 1
ATOM 567 N N . SER A 1 74 ? -14.588 7.085 26.330 1.00 79.75 74 SER A N 1
ATOM 568 C CA . SER A 1 74 ? -14.369 8.136 27.340 1.00 79.75 74 SER A CA 1
ATOM 569 C C . SER A 1 74 ? -15.682 8.696 27.891 1.00 79.75 74 SER A C 1
ATOM 571 O O . SER A 1 74 ? -15.792 8.967 29.081 1.00 79.75 74 SER A O 1
ATOM 573 N N . SER A 1 75 ? -16.733 8.762 27.071 1.00 79.50 75 SE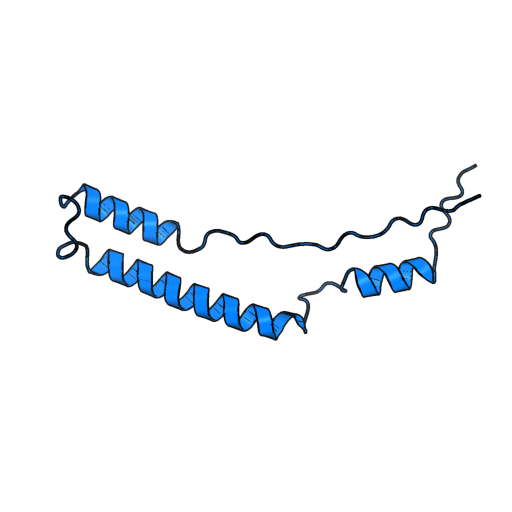R A N 1
ATOM 574 C CA . SER A 1 75 ? -18.081 9.157 27.494 1.00 79.50 75 SER A CA 1
ATOM 575 C C . SER A 1 75 ? -18.691 8.223 28.550 1.00 79.50 75 SER A C 1
ATOM 577 O O . SER A 1 75 ? -19.362 8.688 29.472 1.00 79.50 75 SER A O 1
ATOM 579 N 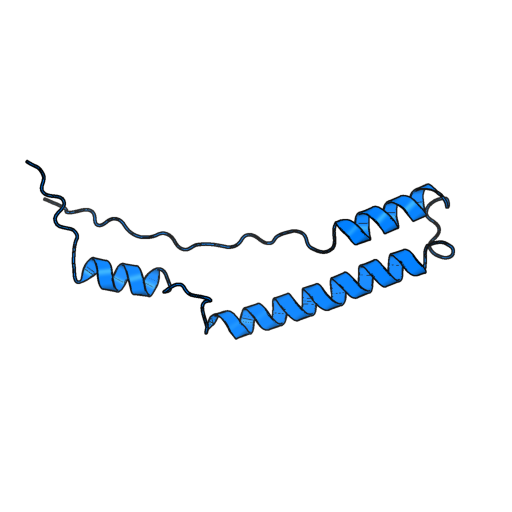N . LYS A 1 76 ? -18.450 6.909 28.457 1.00 83.56 76 LYS A N 1
ATOM 580 C CA . LYS A 1 76 ? -18.933 5.903 29.416 1.00 83.56 76 LYS A CA 1
ATOM 581 C C . LYS A 1 76 ? -18.083 5.902 30.685 1.00 83.56 76 LYS A C 1
ATOM 583 O O . LYS A 1 76 ? -18.644 5.825 31.776 1.00 83.56 76 LYS A O 1
ATOM 588 N N . VAL A 1 77 ? -16.767 6.078 30.551 1.00 85.75 77 VAL A N 1
ATOM 589 C CA . VAL A 1 77 ? -15.848 6.235 31.691 1.00 85.75 77 VAL A CA 1
ATOM 590 C C . VAL A 1 77 ? -16.172 7.511 32.472 1.00 85.75 77 VAL A C 1
ATOM 592 O O . VAL A 1 77 ? -16.381 7.449 33.678 1.00 85.75 77 VAL A O 1
ATOM 595 N 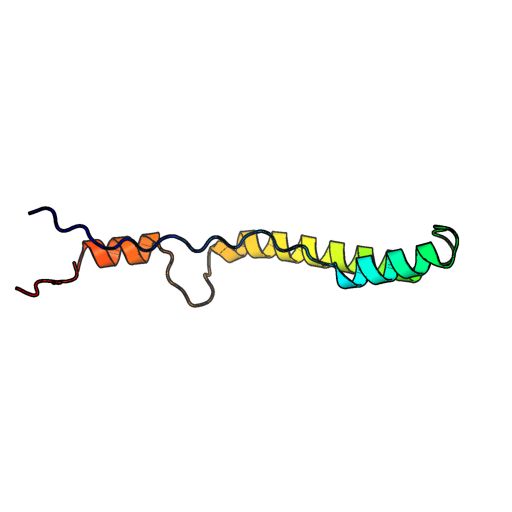N . ASN A 1 78 ? -16.348 8.649 31.798 1.00 84.19 78 ASN A N 1
ATOM 596 C CA . ASN A 1 78 ? -16.668 9.928 32.439 1.00 84.19 78 ASN A CA 1
ATOM 597 C C . ASN A 1 78 ? -18.047 9.907 33.123 1.00 84.19 78 ASN A C 1
ATOM 599 O O . ASN A 1 78 ? -18.205 10.491 34.194 1.00 84.19 78 ASN A O 1
ATOM 603 N N . LYS A 1 79 ? -19.042 9.191 32.572 1.00 87.25 79 LYS A N 1
ATOM 604 C CA . LYS A 1 79 ? -20.323 8.943 33.265 1.00 87.25 79 LYS A CA 1
ATOM 605 C C . LYS A 1 79 ? -20.132 8.141 34.557 1.00 87.25 79 LYS A C 1
ATOM 607 O O . LYS A 1 79 ? -20.770 8.456 35.559 1.00 87.25 79 LYS A O 1
ATOM 612 N N . LEU A 1 80 ? -19.261 7.130 34.547 1.00 86.00 80 LEU A N 1
ATOM 613 C CA . LEU A 1 80 ? -18.966 6.318 35.729 1.00 86.00 80 LEU A CA 1
ATOM 614 C C . LEU A 1 80 ? -18.203 7.121 36.795 1.00 86.00 80 LEU A C 1
ATOM 616 O O . LEU A 1 80 ? -18.590 7.096 37.960 1.00 86.00 80 LEU A O 1
ATOM 620 N N . LEU A 1 81 ? -17.196 7.899 36.387 1.00 84.75 81 LEU A N 1
ATOM 621 C CA . LEU A 1 81 ? -16.413 8.775 37.270 1.00 84.75 81 LEU A CA 1
ATOM 622 C C . LEU A 1 81 ? -17.267 9.877 37.917 1.00 84.75 81 LEU A C 1
ATOM 624 O O . LEU A 1 81 ? -17.036 10.238 39.066 1.00 84.75 81 LEU A O 1
ATOM 628 N N . LYS A 1 82 ? -18.295 10.381 37.218 1.00 82.81 82 LYS A N 1
ATOM 629 C CA . LYS A 1 82 ? -19.272 11.330 37.787 1.00 82.81 82 LYS A CA 1
ATOM 630 C C . LYS A 1 82 ? -20.181 10.686 38.837 1.00 82.81 82 LYS A C 1
ATOM 632 O O . LYS A 1 82 ? -20.641 11.376 39.741 1.00 82.81 82 LYS A O 1
ATOM 637 N N . ARG A 1 83 ? -20.439 9.377 38.730 1.00 86.62 83 ARG A N 1
ATOM 638 C CA . ARG A 1 83 ? -21.255 8.618 39.693 1.00 86.62 83 ARG A CA 1
ATOM 639 C C . ARG A 1 83 ? -20.466 8.226 40.943 1.00 86.62 83 ARG A C 1
ATOM 641 O O . ARG A 1 83 ? -21.040 8.197 42.026 1.00 86.62 83 ARG A O 1
ATOM 648 N N . PHE A 1 84 ? -19.171 7.955 40.785 1.00 85.44 84 PHE A N 1
ATOM 649 C CA . PHE A 1 84 ? -18.251 7.582 41.860 1.00 85.44 84 PHE A CA 1
ATOM 650 C C . PHE A 1 84 ? -17.033 8.518 41.855 1.00 85.44 84 PHE A C 1
ATOM 652 O O . PHE A 1 84 ? -15.972 8.148 41.348 1.00 85.44 84 PHE A O 1
ATOM 659 N N . PRO A 1 85 ? -17.183 9.756 42.362 1.00 77.69 85 PRO A N 1
ATOM 660 C CA . PRO A 1 85 ? -16.094 10.722 42.380 1.00 77.69 85 PRO A CA 1
ATOM 661 C C . PRO A 1 85 ? -14.941 10.229 43.262 1.00 77.69 85 PRO A C 1
ATOM 663 O O . PRO A 1 85 ? -15.152 9.750 44.376 1.00 77.69 85 PRO A O 1
ATOM 666 N N . GLN A 1 86 ? -13.713 10.384 42.767 1.00 65.88 86 GLN A N 1
ATOM 667 C CA . GLN A 1 86 ? -12.500 10.041 43.507 1.00 65.88 86 GLN A CA 1
ATOM 668 C C . GLN A 1 86 ? -12.387 10.944 44.742 1.00 65.88 86 GLN A C 1
ATOM 670 O O . GLN A 1 86 ? -12.297 12.168 44.619 1.00 65.88 86 GLN A O 1
ATOM 675 N N . MET A 1 87 ? -12.373 10.357 45.940 1.00 69.75 87 MET A N 1
ATOM 676 C CA . MET A 1 87 ? -12.084 11.085 47.175 1.00 69.75 87 MET A CA 1
ATOM 677 C C . MET A 1 87 ? -10.580 11.364 47.274 1.00 69.75 87 MET A C 1
ATOM 679 O O . MET A 1 87 ? -9.891 10.807 48.119 1.00 69.75 87 MET A O 1
ATOM 683 N N . THR A 1 88 ? -10.036 12.254 46.447 1.00 60.56 88 THR A N 1
ATOM 684 C CA . THR A 1 88 ? -8.732 12.862 46.748 1.00 60.56 88 THR A CA 1
ATOM 685 C C . THR A 1 88 ? -8.942 13.968 47.778 1.00 60.56 88 THR A C 1
ATOM 687 O O . THR A 1 88 ? -8.845 15.155 47.479 1.00 60.56 88 THR A O 1
ATOM 690 N N . ARG A 1 89 ? -9.303 13.569 49.001 1.00 59.66 89 ARG A N 1
ATOM 691 C CA . ARG A 1 89 ? -9.038 14.355 50.204 1.00 59.66 89 ARG A CA 1
ATOM 692 C C . ARG A 1 89 ? -7.790 13.761 50.844 1.00 59.66 89 ARG A C 1
ATOM 694 O O . ARG A 1 89 ? -7.893 12.824 51.625 1.00 59.66 89 ARG A O 1
ATOM 701 N N . TYR A 1 90 ? -6.631 14.306 50.501 1.00 50.59 90 TYR A N 1
ATOM 702 C CA . TYR A 1 90 ? -5.542 14.383 51.468 1.00 50.59 90 TYR A CA 1
ATOM 703 C C . TYR A 1 90 ? -5.535 15.817 52.005 1.00 50.59 90 TYR A C 1
ATOM 705 O O . TYR A 1 90 ? -5.804 16.744 51.242 1.00 50.59 90 TYR A O 1
ATOM 713 N N . VAL A 1 91 ? -5.387 15.907 53.331 1.00 46.19 91 VAL A N 1
ATOM 714 C CA . VAL A 1 91 ? -5.504 17.089 54.208 1.00 46.19 91 VAL A CA 1
ATOM 715 C C . VAL A 1 91 ? -4.828 18.331 53.640 1.00 46.19 91 VAL A C 1
ATOM 717 O O . VAL A 1 91 ? -3.690 18.195 53.145 1.00 46.19 91 VAL A O 1
#

Foldseek 3Di:
DDDDFDQDDFDDDDDDDWLVVLVVVLVVQCVVVVNDCPSSVVSVVVSVVRVVVVVVVVVVVVVCPVPPDPDDGSVVVRVVCVVPPDPPDDD

InterPro domains:
  IPR009069 Cysteine alpha-hairpin motif superfamily [SSF47072] (18-58)
  IPR010625 CHCH [PF06747] (19-52)
  IPR033620 Small ribosomal subunit protein mS37, metazoan [PTHR31278] (15-90)

Radius of gyration: 23.62 Å; chains: 1; bounding box: 38×27×72 Å

Sequence (91 aa):
MKSQTPEISGCVSLPEATCITEMSVMMACWKQNDFNDAPCAKEIRTFYDCVAKAEKERKNQNEDTLTSRGNLPSSKVNKLLKRFPQMTRYV